Protein 1KP6 (pdb70)

Sequence (79 aa):
NNAFCAGFGLSCKWECWCTAHGTGNELRYATAAGCGDHLSKSYYDARAGHCLFSDDLRNQFYSHCSSLNNNMSCRSLSK

Secondary structure (DSSP, 8-state):
-HHHHHHHS-S-SEEEEEE-TTT--B-HHHHHTTSGGGSTTEEEETTTTEEEESS--HHHHHHHHHHTT-EEEEEE---

B-factor: mean 20.23, std 11.71, range [7.08, 66.94]

Foldseek 3Di:
DLVCCLPPVPPFFKKKFWAAPPPRHTDLVLQVCCANVNDPSWHQDPVVSIITHRPPCVVVSQVSSVVVVTGMDMDGPDD

Organism: Ustilago maydis P6 virus (NCBI:txid11010)

Nearest PDB structures (foldseek):
  4gvb-assembly1_A  TM=1.005E+00  e=5.640E-16  Ustilago maydis virus P6
  2gjf-assembly1_B  TM=5.649E-01  e=1.106E+00  unclassified
  4a48-assembly1_A  TM=5.462E-01  e=1.991E+00  Synechocystis sp. PCC 6803
  2k1r-assembly1_B  TM=5.258E-01  e=1.533E+00  unclassified

CATH classification: 3.30.70.440

Radius of gyration: 11.4 Å; Cα contacts (8 Å, |Δi|>4): 168; chains: 1; bounding box: 24×28×34 Å

Structure (mmCIF, N/CA/C/O backbone):
data_1KP6
#
_entry.id   1KP6
#
_cell.length_a   48.300
_cell.length_b   48.300
_cell.length_c   124.220
_cell.angle_alpha   90.00
_cell.angle_beta   90.00
_cell.angle_gamma   120.00
#
_symmetry.space_group_name_H-M   'P 63 2 2'
#
loop_
_entity.id
_entit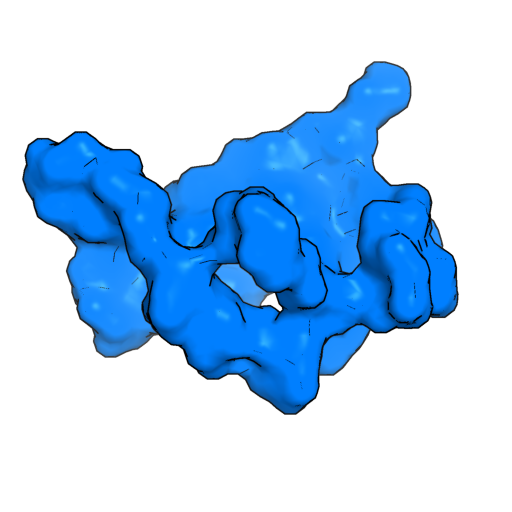y.type
_entity.pdbx_description
1 polymer 'PROTEIN (TOXIN)'
2 non-polymer 'SULFATE ION'
3 water water
#
loop_
_atom_site.group_PDB
_atom_site.id
_atom_site.type_symbol
_atom_site.label_atom_id
_atom_site.label_alt_id
_atom_site.label_comp_id
_atom_site.label_asym_id
_atom_site.label_entity_id
_atom_site.label_seq_id
_atom_site.pdbx_PDB_ins_code
_atom_site.Cartn_x
_atom_site.Cartn_y
_atom_site.Cartn_z
_atom_site.occupancy
_atom_site.B_iso_or_equiv
_atom_site.auth_seq_id
_atom_site.auth_comp_id
_atom_site.auth_asym_id
_atom_site.auth_atom_id
_atom_site.pdbx_PDB_model_num
ATOM 1 N N . ASN A 1 1 ? 10.603 7.962 24.937 1.00 20.61 1 ASN A N 1
ATOM 2 C CA . ASN A 1 1 ? 11.495 7.642 26.092 1.00 21.39 1 ASN A CA 1
ATOM 3 C C . ASN A 1 1 ? 11.766 6.155 26.066 1.00 21.07 1 ASN A C 1
ATOM 4 O O . ASN A 1 1 ? 11.017 5.407 25.431 1.00 18.73 1 ASN A O 1
ATOM 14 N N . ASN A 1 2 ? 12.817 5.729 26.767 1.00 20.59 2 ASN A N 1
ATOM 15 C CA . ASN A 1 2 ? 13.193 4.319 26.789 1.00 21.22 2 ASN A CA 1
ATOM 16 C C . ASN A 1 2 ? 12.217 3.384 27.480 1.00 20.61 2 ASN A C 1
ATOM 17 O O . ASN A 1 2 ? 11.968 2.290 26.981 1.00 18.81 2 ASN A O 1
ATOM 25 N N . ALA A 1 3 ? 11.638 3.825 28.598 1.00 18.10 3 ALA A N 1
ATOM 26 C CA . ALA A 1 3 ? 10.702 3.007 29.367 1.00 16.12 3 ALA A CA 1
ATOM 27 C C . ALA A 1 3 ? 9.476 2.594 28.557 1.00 13.22 3 ALA A C 1
ATOM 28 O O . ALA A 1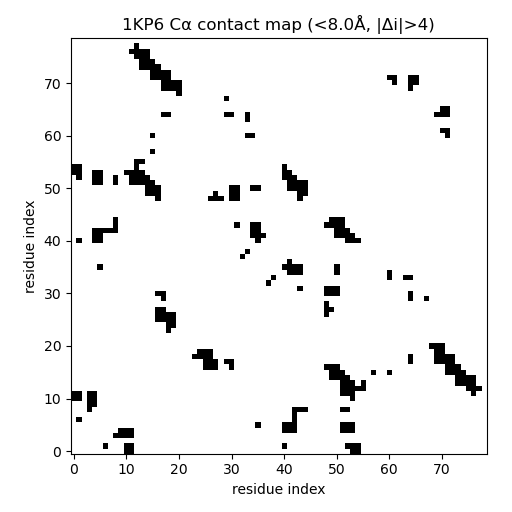 3 ? 9.144 1.424 28.465 1.00 15.56 3 ALA A O 1
ATOM 31 N N . PHE A 1 4 ? 8.801 3.558 27.964 1.00 13.81 4 PHE A N 1
ATOM 32 C CA . PHE A 1 4 ? 7.623 3.260 27.175 1.00 16.15 4 PHE A CA 1
ATOM 33 C C . PHE A 1 4 ? 7.917 2.652 25.797 1.00 14.71 4 PHE A C 1
ATOM 34 O O . PHE A 1 4 ? 7.117 1.875 25.261 1.00 12.98 4 PHE A O 1
ATOM 43 N N . CYS A 1 5 ? 9.057 3.006 25.223 1.00 14.15 5 CYS A N 1
ATOM 44 C CA . CYS A 1 5 ? 9.411 2.478 23.916 1.00 15.30 5 CYS A CA 1
ATOM 45 C C . CYS A 1 5 ? 9.788 1.003 23.996 1.00 14.74 5 CYS A C 1
ATOM 46 O O . CYS A 1 5 ? 9.169 0.165 23.350 1.00 14.66 5 CYS A O 1
ATOM 50 N N . ALA A 1 6 ? 10.768 0.678 24.829 1.00 16.68 6 ALA A N 1
ATOM 51 C CA . ALA A 1 6 ? 11.197 -0.708 24.974 1.00 18.05 6 ALA A CA 1
ATOM 52 C C . ALA A 1 6 ? 10.092 -1.539 25.612 1.00 18.79 6 ALA A C 1
ATOM 53 O O . ALA A 1 6 ? 9.995 -2.741 25.365 1.00 19.08 6 ALA A O 1
ATOM 56 N N . GLY A 1 7 ? 9.249 -0.892 26.417 1.00 18.11 7 GLY A N 1
ATOM 57 C CA . GLY A 1 7 ? 8.164 -1.603 27.064 1.00 17.44 7 GLY A CA 1
ATOM 58 C C . GLY A 1 7 ? 6.913 -1.819 26.217 1.00 19.60 7 GLY A C 1
ATOM 59 O O . GLY A 1 7 ? 6.415 -2.938 26.111 1.00 22.91 7 GLY A O 1
ATOM 61 N N . PHE A 1 8 ? 6.428 -0.772 25.560 1.00 18.57 8 PHE A N 1
ATOM 62 C CA . PHE A 1 8 ? 5.195 -0.878 24.788 1.00 17.27 8 PHE A CA 1
ATOM 63 C C . PHE A 1 8 ? 5.289 -0.502 23.314 1.00 15.65 8 PHE A C 1
ATOM 64 O O . PHE A 1 8 ? 4.294 -0.617 22.597 1.00 15.56 8 PHE A O 1
ATOM 73 N N . GLY A 1 9 ? 6.445 -0.016 22.876 1.00 14.14 9 GLY A N 1
ATOM 74 C CA . GLY A 1 9 ? 6.581 0.429 21.498 1.00 15.37 9 GLY A CA 1
ATOM 75 C C . GLY A 1 9 ? 5.966 1.821 21.347 1.00 14.72 9 GLY A C 1
ATOM 76 O O . GLY A 1 9 ? 5.609 2.253 20.241 1.00 13.08 9 GLY A O 1
ATOM 78 N N . LEU A 1 10 ? 5.873 2.534 22.467 1.00 13.80 10 LEU A N 1
ATOM 79 C CA . LEU A 1 10 ? 5.301 3.875 22.506 1.00 14.58 10 LEU A CA 1
ATOM 80 C C . LEU A 1 10 ? 6.359 4.912 22.837 1.00 12.49 10 LEU A C 1
ATOM 81 O O . LEU A 1 10 ? 7.248 4.651 23.630 1.00 13.46 10 LEU A O 1
ATOM 87 N N . SER A 1 11 ? 6.233 6.093 22.239 1.00 14.05 11 SER A N 1
ATOM 88 C CA . SER A 1 11 ? 7.164 7.211 22.427 1.00 15.12 11 SER A CA 1
ATOM 89 C C . SER A 1 11 ? 8.575 6.923 21.862 1.00 14.30 11 SER A C 1
ATOM 90 O O . SER A 1 11 ? 9.582 7.438 22.356 1.00 14.93 11 SER A O 1
ATOM 95 N N . CYS A 1 12 ? 8.633 6.055 20.853 1.00 14.65 12 CYS A N 1
ATOM 96 C CA . CYS A 1 12 ? 9.891 5.709 20.203 1.00 12.63 12 CYS A CA 1
ATOM 97 C C . CYS A 1 12 ? 10.218 6.825 19.216 1.00 13.97 12 CYS A C 1
ATOM 98 O O . CYS A 1 12 ? 9.323 7.528 18.751 1.00 14.65 12 CYS A O 1
ATOM 102 N N . LYS A 1 13 ? 11.495 6.979 18.884 1.00 14.22 13 LYS A N 1
ATOM 103 C CA . LY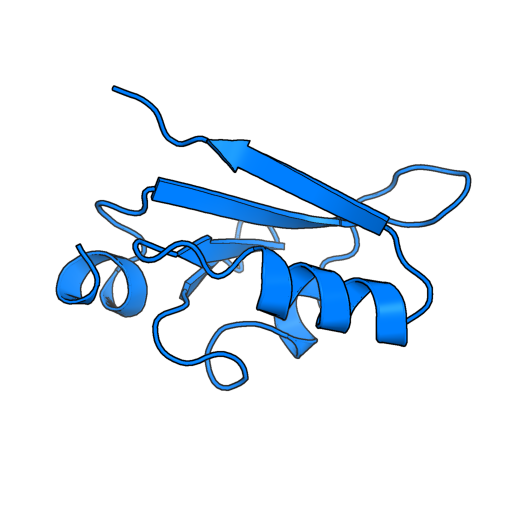S A 1 13 ? 11.927 8.027 17.964 1.00 14.39 13 LYS A CA 1
ATOM 104 C C . LYS A 1 13 ? 12.433 7.505 16.620 1.00 13.94 13 LYS A C 1
ATOM 105 O O . LYS A 1 13 ? 12.572 8.268 15.673 1.00 14.90 13 LYS A O 1
ATOM 115 N N . TRP A 1 14 ? 12.700 6.206 16.539 1.00 13.07 14 TRP A N 1
ATOM 116 C CA . TRP A 1 14 ? 13.198 5.594 15.315 1.00 13.10 14 TRP A CA 1
ATOM 117 C C . TRP A 1 14 ? 12.529 4.256 15.064 1.00 12.34 14 TRP A C 1
ATOM 118 O O . TRP A 1 14 ? 12.250 3.522 16.004 1.00 12.17 14 TRP A O 1
ATOM 131 N N . GLU A 1 15 ? 12.261 3.959 13.799 1.00 10.60 15 GLU A N 1
ATOM 132 C CA . GLU A 1 15 ? 11.681 2.684 13.399 1.00 11.45 15 GLU A CA 1
ATOM 133 C C . GLU A 1 15 ? 12.583 2.217 12.264 1.00 11.25 15 GLU A C 1
ATOM 134 O O . GLU A 1 15 ? 12.642 2.865 11.212 1.00 11.63 15 GLU A O 1
ATOM 141 N N . CYS A 1 16 ? 13.305 1.123 12.482 1.00 10.59 16 CYS A N 1
ATOM 142 C CA . CYS A 1 16 ? 14.234 0.608 11.479 1.00 10.65 16 CYS A CA 1
ATOM 143 C C . CYS A 1 16 ? 14.037 -0.866 11.125 1.00 11.22 16 CYS A C 1
ATOM 144 O O . CYS A 1 16 ? 13.432 -1.622 11.894 1.00 11.33 16 CYS A O 1
ATOM 148 N N . TRP A 1 17 ? 14.606 -1.285 9.990 1.00 8.71 17 TRP A N 1
ATOM 149 C CA . TRP A 1 17 ? 14.526 -2.674 9.549 1.00 8.96 17 TRP A CA 1
ATOM 150 C C . TRP A 1 17 ? 15.601 -2.961 8.515 1.00 9.83 17 TRP A C 1
ATOM 151 O O . TRP A 1 17 ? 16.096 -2.039 7.846 1.00 8.75 17 TRP A O 1
ATOM 164 N N . CYS A 1 18 ? 16.010 -4.223 8.434 1.00 9.80 18 CYS A N 1
ATOM 165 C CA . CYS A 1 18 ? 17.009 -4.637 7.448 1.00 8.99 18 CYS A CA 1
ATOM 166 C C . CYS A 1 18 ? 16.283 -4.870 6.132 1.00 10.52 18 CYS A C 1
ATOM 167 O O . CYS A 1 18 ? 15.133 -5.328 6.129 1.00 9.30 18 CYS A O 1
ATOM 171 N N . THR A 1 19 ? 16.965 -4.574 5.024 1.00 10.63 19 THR A N 1
ATOM 172 C CA . THR A 1 19 ? 16.411 -4.747 3.680 1.00 11.01 19 THR A CA 1
ATOM 173 C C . THR A 1 19 ? 17.384 -5.534 2.821 1.00 10.59 19 THR A C 1
ATOM 174 O O . THR A 1 19 ? 18.601 -5.486 3.025 1.00 9.89 19 THR A O 1
ATOM 180 N N . ALA A 1 20 ? 16.836 -6.270 1.869 1.00 11.14 20 ALA 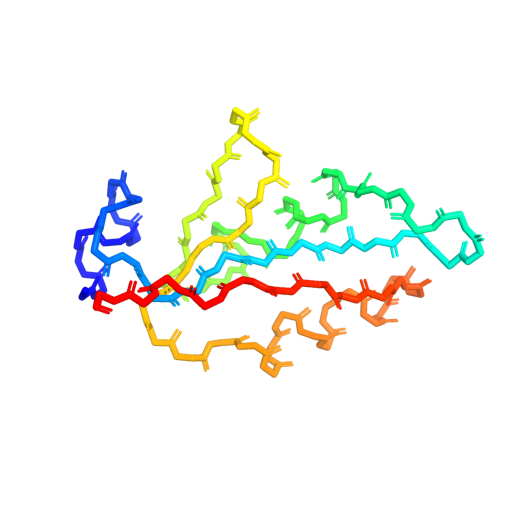A N 1
ATOM 181 C CA . ALA A 1 20 ? 17.631 -7.077 0.957 1.00 12.53 20 ALA A CA 1
ATOM 182 C C . ALA A 1 20 ? 18.337 -6.234 -0.101 1.00 14.64 20 ALA A C 1
ATOM 183 O O . ALA A 1 20 ? 17.775 -5.258 -0.613 1.00 15.10 20 ALA A O 1
ATOM 186 N N . HIS A 1 21 ? 19.582 -6.579 -0.408 1.00 15.03 21 HIS A N 1
ATOM 187 C CA . HIS A 1 21 ? 20.313 -5.872 -1.458 1.00 18.02 21 HIS A CA 1
ATOM 188 C C . HIS A 1 21 ? 19.590 -6.183 -2.763 1.00 16.34 21 HIS A C 1
ATOM 189 O O . HIS A 1 21 ? 18.988 -7.246 -2.897 1.00 16.67 21 HIS A O 1
ATOM 199 N N . GLY A 1 22 ? 19.611 -5.253 -3.705 1.00 16.91 22 GLY A N 1
ATOM 200 C CA . GLY A 1 22 ? 18.997 -5.517 -4.995 1.00 14.76 22 GLY A CA 1
ATOM 201 C C . GLY A 1 22 ? 17.503 -5.367 -5.121 1.00 14.87 22 GLY A C 1
ATOM 202 O O . GLY A 1 22 ? 17.033 -4.758 -6.079 1.00 15.47 22 GLY A O 1
ATOM 204 N N . THR A 1 23 ? 16.743 -5.975 -4.222 1.00 13.73 23 THR A N 1
ATOM 205 C CA . THR A 1 23 ? 15.296 -5.852 -4.292 1.00 14.09 23 THR A CA 1
ATOM 206 C C . THR A 1 23 ? 14.751 -4.783 -3.354 1.00 15.61 23 THR A C 1
ATOM 207 O O . THR A 1 23 ? 13.671 -4.232 -3.590 1.00 14.69 23 THR A O 1
ATOM 213 N N . GLY A 1 24 ? 15.479 -4.527 -2.270 1.00 14.91 24 GLY A N 1
ATOM 214 C CA . GLY A 1 24 ? 15.027 -3.563 -1.287 1.00 14.99 24 GLY A CA 1
ATOM 215 C C . GLY A 1 24 ? 13.889 -4.108 -0.425 1.00 15.80 24 GLY A C 1
ATOM 216 O O . GLY A 1 24 ? 13.240 -3.354 0.287 1.00 17.15 24 GLY A O 1
ATOM 218 N N . ASN A 1 25 ? 13.630 -5.411 -0.500 1.00 14.35 25 ASN A N 1
ATOM 219 C CA . ASN A 1 25 ? 12.576 -6.029 0.284 1.00 14.12 25 ASN A CA 1
ATOM 220 C C . ASN A 1 25 ? 12.911 -6.009 1.775 1.00 14.14 25 ASN A C 1
ATOM 221 O O . ASN A 1 25 ? 14.066 -6.179 2.166 1.00 13.05 25 ASN A O 1
ATOM 229 N N . GLU A 1 26 ? 11.886 -5.822 2.599 1.00 14.58 26 GLU A N 1
ATOM 230 C CA . GLU A 1 26 ? 12.044 -5.81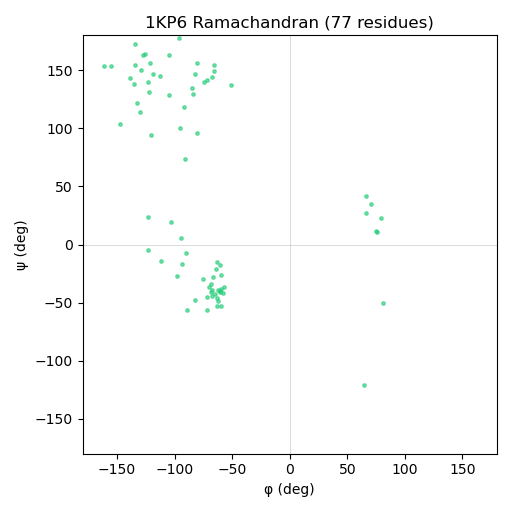4 4.042 1.00 14.90 26 GLU A CA 1
ATOM 231 C C . GLU A 1 26 ? 12.322 -7.246 4.484 1.00 14.33 26 GLU A C 1
ATOM 232 O O . GLU A 1 26 ? 11.748 -8.195 3.943 1.00 14.68 26 GLU A O 1
ATOM 239 N N . LEU A 1 27 ? 13.209 -7.406 5.459 1.00 13.48 27 LEU A N 1
ATOM 240 C CA . LEU A 1 27 ? 13.566 -8.736 5.940 1.00 12.49 27 LEU A CA 1
ATOM 241 C C . LEU A 1 27 ? 13.246 -8.853 7.421 1.00 11.80 27 LEU A C 1
ATOM 242 O O . LEU A 1 27 ? 14.070 -8.499 8.261 1.00 11.76 27 LEU A O 1
ATOM 248 N N . ARG A 1 28 ? 12.060 -9.364 7.739 1.00 10.10 28 ARG A N 1
ATOM 249 C CA . ARG A 1 28 ? 11.656 -9.477 9.131 1.00 13.05 28 ARG A CA 1
ATOM 250 C C . ARG A 1 28 ? 12.518 -10.349 10.024 1.00 12.49 28 ARG A C 1
ATOM 251 O O . ARG A 1 28 ? 12.791 -9.969 11.155 1.00 10.72 28 ARG A O 1
ATOM 265 N N . TYR A 1 29 ? 12.985 -11.486 9.522 1.00 11.28 29 TYR A N 1
ATOM 266 C CA . TYR A 1 29 ? 13.798 -12.366 10.355 1.00 11.88 29 TYR A CA 1
ATOM 267 C C . TYR A 1 29 ? 15.169 -11.797 10.664 1.00 10.55 29 TYR A C 1
ATOM 268 O O . TYR A 1 29 ? 15.676 -11.963 11.775 1.00 11.23 29 TYR A O 1
ATOM 279 N N . ALA A 1 30 ? 15.758 -11.097 9.702 1.00 10.22 30 ALA A N 1
ATOM 280 C CA . ALA A 1 30 ? 17.053 -10.449 9.912 1.00 8.67 30 ALA A CA 1
ATOM 281 C C . ALA A 1 30 ? 16.826 -9.306 10.912 1.00 9.82 30 ALA A C 1
ATOM 282 O O . ALA A 1 30 ? 17.624 -9.099 11.820 1.00 10.83 30 ALA A O 1
ATOM 285 N N . THR A 1 31 ? 15.719 -8.584 10.756 1.00 10.33 31 THR A N 1
ATOM 286 C CA . THR A 1 31 ? 15.384 -7.491 11.661 1.00 9.49 31 THR A CA 1
ATOM 287 C C . THR A 1 31 ? 15.173 -8.003 13.104 1.00 10.32 31 THR A C 1
ATOM 288 O O . THR A 1 31 ? 15.740 -7.448 14.050 1.00 9.06 31 THR A O 1
ATOM 294 N N . ALA A 1 32 ? 14.384 -9.067 13.269 1.00 10.28 32 ALA A N 1
ATOM 295 C CA . ALA A 1 32 ? 14.113 -9.643 14.595 1.00 9.92 32 ALA A CA 1
ATOM 296 C C . ALA A 1 32 ? 15.401 -10.110 15.289 1.00 11.98 32 ALA A C 1
ATOM 297 O O . ALA A 1 32 ? 15.560 -9.927 16.504 1.00 11.99 32 ALA A O 1
ATOM 300 N N . ALA A 1 33 ? 16.326 -10.675 14.506 1.00 10.43 33 ALA A N 1
ATOM 301 C CA . ALA A 1 33 ? 17.595 -11.178 15.024 1.00 11.49 33 ALA A CA 1
ATOM 302 C C . ALA A 1 33 ? 18.500 -10.105 15.633 1.00 11.89 33 ALA A C 1
ATOM 303 O O . ALA A 1 33 ? 19.452 -10.428 16.339 1.00 14.76 33 ALA A O 1
ATOM 306 N N . GLY A 1 34 ? 18.220 -8.834 15.366 1.00 10.50 34 GLY A N 1
ATOM 307 C CA . GLY A 1 34 ? 19.041 -7.782 15.938 1.00 10.24 34 GLY A CA 1
ATOM 308 C C . GLY A 1 34 ? 18.217 -6.802 16.753 1.00 12.26 34 GLY A C 1
ATOM 309 O O . GLY A 1 34 ? 18.633 -5.662 16.979 1.00 14.15 34 GLY A O 1
ATOM 311 N N . CYS A 1 35 ? 17.065 -7.258 17.231 1.00 12.14 35 CYS A N 1
ATOM 312 C CA . CYS A 1 35 ? 16.151 -6.410 17.988 1.00 13.07 35 CYS A CA 1
ATOM 313 C C . CYS A 1 35 ? 15.624 -7.108 19.245 1.00 14.93 35 CYS A C 1
ATOM 314 O O . CYS A 1 35 ? 15.852 -8.302 19.447 1.00 16.02 35 CYS A O 1
ATOM 318 N N . GLY A 1 36 ? 14.911 -6.356 20.076 1.00 16.70 36 GLY A N 1
ATOM 319 C CA . GLY A 1 36 ? 14.353 -6.911 21.295 1.00 20.70 36 GLY A CA 1
ATOM 320 C C . GLY A 1 36 ? 15.460 -7.340 22.233 1.00 24.18 36 GLY A C 1
ATOM 321 O O . GLY A 1 36 ? 16.339 -6.542 22.573 1.00 24.31 36 GLY A O 1
ATOM 323 N N . ASP A 1 37 ? 15.476 -8.624 22.579 1.00 27.61 37 ASP A N 1
ATOM 324 C CA . ASP A 1 37 ? 16.494 -9.169 23.480 1.00 30.79 37 ASP A CA 1
ATOM 325 C C . ASP A 1 37 ? 17.913 -9.016 22.946 1.00 30.05 37 ASP A C 1
ATOM 326 O O . ASP A 1 37 ? 18.886 -9.116 23.694 1.00 31.07 37 ASP A O 1
ATOM 332 N N . HIS A 1 38 ? 18.037 -8.772 21.650 1.00 27.26 38 HIS A N 1
ATOM 333 C CA . HIS A 1 38 ? 19.350 -8.645 21.049 1.00 26.19 38 HIS A CA 1
ATOM 334 C C . HIS A 1 38 ? 19.884 -7.233 21.039 1.00 23.79 38 HIS A C 1
ATOM 335 O O . HIS A 1 38 ? 21.039 -7.011 20.677 1.00 23.67 38 HIS A O 1
ATOM 345 N N . LEU A 1 39 ? 19.057 -6.273 21.420 1.00 19.88 39 LEU A N 1
ATOM 346 C CA . LEU A 1 39 ? 19.501 -4.889 21.420 1.00 20.85 39 LEU A CA 1
ATOM 347 C C . LEU A 1 39 ? 18.806 -4.164 22.562 1.00 21.39 39 LEU A C 1
ATOM 348 O O . LEU A 1 39 ? 17.612 -3.852 22.478 1.00 21.34 39 LEU A O 1
ATOM 354 N N . SER A 1 40 ? 19.548 -3.935 23.642 1.00 22.23 40 SER A N 1
ATOM 355 C CA . SER A 1 40 ? 19.002 -3.279 24.819 1.00 23.26 40 SER A CA 1
ATOM 356 C C . SER A 1 40 ? 18.296 -1.988 24.441 1.00 21.90 40 SER A C 1
ATOM 357 O O . SER A 1 40 ? 18.763 -1.250 23.567 1.00 23.44 40 SER A O 1
ATOM 362 N N . LYS A 1 41 ? 17.139 -1.770 25.054 1.00 18.46 41 LYS A N 1
ATOM 363 C CA . LYS A 1 41 ? 16.320 -0.584 24.836 1.00 20.19 41 LYS A CA 1
ATOM 364 C C . LYS A 1 41 ? 15.554 -0.572 23.520 1.00 17.41 41 LYS A C 1
ATOM 365 O O . LYS A 1 41 ? 14.980 0.444 23.159 1.00 20.53 41 LYS A O 1
ATOM 375 N N . SER A 1 42 ? 15.513 -1.690 22.815 1.00 15.45 42 SER A N 1
ATOM 376 C CA . SER A 1 42 ? 14.782 -1.725 21.557 1.00 14.16 42 SER A CA 1
ATOM 377 C C . SER A 1 42 ? 13.472 -2.469 21.761 1.00 13.38 42 SER A C 1
ATOM 378 O O . SER A 1 42 ? 13.292 -3.163 22.768 1.00 14.34 42 SER A O 1
ATOM 383 N N . TYR A 1 43 ? 12.552 -2.294 20.822 1.00 10.97 43 TYR A N 1
ATOM 384 C CA . TYR A 1 43 ? 11.267 -2.954 20.865 1.00 9.47 43 TYR A CA 1
ATOM 385 C C . TYR A 1 43 ? 11.034 -3.540 19.482 1.00 9.27 43 TYR A C 1
ATOM 386 O O . TYR A 1 43 ? 11.112 -2.820 18.495 1.00 9.22 43 TYR A O 1
ATOM 397 N N . TYR A 1 44 ? 10.836 -4.852 19.410 1.00 7.17 44 TYR A N 1
ATOM 398 C CA . TYR A 1 44 ? 10.562 -5.499 18.136 1.00 9.19 44 TYR A CA 1
ATOM 399 C C . TYR A 1 44 ? 9.060 -5.560 17.929 1.00 9.09 44 TYR A C 1
ATOM 400 O O . TYR A 1 44 ? 8.331 -6.166 18.723 1.00 10.34 44 TYR A O 1
ATOM 411 N N . ASP A 1 45 ? 8.593 -4.916 16.874 1.00 8.37 45 ASP A N 1
ATOM 412 C CA . ASP A 1 45 ? 7.176 -4.929 16.564 1.00 10.35 45 ASP A CA 1
ATOM 413 C C . ASP A 1 45 ? 6.916 -6.039 15.546 1.00 11.30 45 ASP A C 1
ATOM 414 O O . ASP A 1 45 ? 7.136 -5.851 14.346 1.00 11.79 45 ASP A O 1
ATOM 420 N N . ALA A 1 46 ? 6.425 -7.180 16.028 1.00 11.19 46 ALA A N 1
ATOM 421 C CA . ALA A 1 46 ? 6.141 -8.328 15.170 1.00 11.97 46 ALA A CA 1
ATOM 422 C C . ALA A 1 46 ? 5.047 -8.109 14.115 1.00 13.46 46 ALA A C 1
ATOM 423 O O . ALA A 1 46 ? 4.982 -8.847 13.135 1.00 14.42 46 ALA A O 1
ATOM 426 N N . ARG A 1 47 ? 4.175 -7.117 14.313 1.00 11.68 47 ARG A N 1
ATOM 427 C CA . ARG A 1 47 ? 3.119 -6.850 13.339 1.00 10.87 47 ARG A CA 1
ATOM 428 C C . ARG A 1 47 ? 3.715 -6.242 12.082 1.00 12.30 47 ARG A C 1
ATOM 429 O O . ARG A 1 47 ? 3.408 -6.677 10.981 1.00 14.46 47 ARG A O 1
ATOM 443 N N . ALA A 1 48 ? 4.612 -5.275 12.248 1.00 12.25 48 ALA A N 1
ATOM 444 C CA . ALA A 1 48 ? 5.255 -4.626 11.105 1.00 12.73 48 ALA A CA 1
ATOM 445 C C . ALA A 1 48 ? 6.575 -5.281 10.742 1.00 12.96 48 ALA A C 1
ATOM 446 O O . ALA A 1 48 ? 7.072 -5.081 9.641 1.00 13.74 48 ALA A O 1
ATOM 449 N N . GLY A 1 49 ? 7.126 -6.075 11.660 1.00 13.02 49 GLY A N 1
ATOM 450 C CA . GLY A 1 49 ? 8.409 -6.718 11.433 1.00 12.17 49 GLY A CA 1
ATOM 451 C C . GLY A 1 49 ? 9.498 -5.661 11.479 1.00 12.35 49 GLY A C 1
ATOM 452 O O . GLY A 1 49 ? 10.491 -5.762 10.755 1.00 12.54 49 GLY A O 1
ATOM 454 N N . HIS A 1 50 ? 9.323 -4.653 12.341 1.00 10.66 50 HIS A N 1
ATOM 455 C CA . HIS A 1 50 ? 10.279 -3.540 12.464 1.00 10.65 50 HIS A CA 1
ATOM 456 C C . HIS A 1 50 ? 10.857 -3.397 13.872 1.00 11.46 50 HIS A C 1
ATOM 457 O O . HIS A 1 50 ? 10.240 -3.850 14.847 1.00 12.12 50 HIS A O 1
ATOM 467 N N . CYS A 1 51 ? 12.037 -2.781 13.963 1.00 9.71 51 CYS A N 1
ATOM 468 C CA . CYS A 1 51 ? 12.716 -2.541 15.244 1.00 10.88 51 CYS A CA 1
ATOM 469 C C . CYS A 1 51 ? 12.568 -1.063 15.620 1.00 11.35 51 CYS A C 1
ATOM 470 O O . CYS A 1 51 ? 12.862 -0.176 14.819 1.00 13.65 51 CYS A O 1
ATOM 474 N N . LEU A 1 52 ? 12.115 -0.801 16.837 1.00 11.72 52 LEU A N 1
ATOM 475 C CA . LEU A 1 52 ? 11.926 0.567 17.302 1.00 11.85 52 LEU A CA 1
ATOM 476 C C . LEU A 1 52 ? 12.779 0.906 18.518 1.00 10.17 52 LEU A C 1
ATOM 477 O O . LEU A 1 52 ? 13.088 0.031 19.331 1.00 10.23 52 LEU A O 1
ATOM 483 N N . PHE A 1 53 ? 13.210 2.162 18.606 1.00 10.28 53 PHE A N 1
ATOM 484 C CA . PHE A 1 53 ? 13.979 2.636 19.761 1.00 11.92 53 PHE A CA 1
ATOM 485 C C . PHE A 1 53 ? 13.866 4.139 19.986 1.00 13.04 53 PHE A C 1
ATOM 486 O O . PHE A 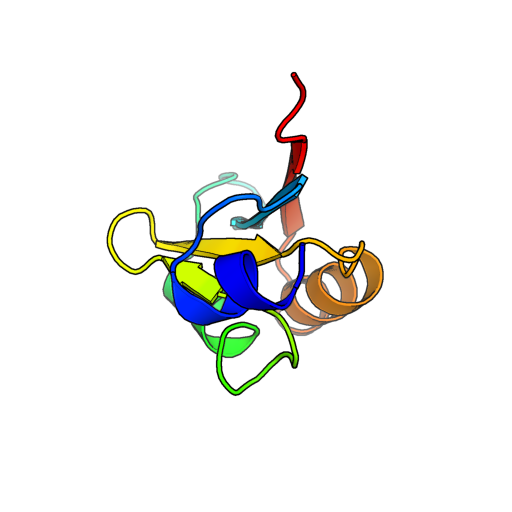1 53 ? 13.505 4.880 19.065 1.00 12.26 53 PHE A O 1
ATOM 495 N N . SER A 1 54 ? 14.050 4.552 21.245 1.00 15.31 54 SER A N 1
ATOM 496 C CA . SER A 1 54 ? 13.987 5.960 21.659 1.00 15.29 54 SER A CA 1
ATOM 497 C C . SER A 1 54 ? 15.390 6.548 21.525 1.00 16.44 54 SER A C 1
ATOM 498 O O . SER A 1 54 ? 15.578 7.548 20.836 1.00 17.26 54 SER A O 1
ATOM 503 N N . ASP A 1 55 ? 16.368 5.934 22.184 1.00 16.90 55 ASP A N 1
ATOM 504 C CA . ASP A 1 55 ? 17.769 6.357 22.049 1.00 18.93 55 ASP A CA 1
ATOM 505 C C . ASP A 1 55 ? 18.140 6.049 20.586 1.00 18.03 55 ASP A C 1
ATOM 506 O O . ASP A 1 55 ? 17.561 5.144 19.972 1.00 17.23 55 ASP A O 1
ATOM 512 N N . ASP A 1 56 ? 19.113 6.764 20.037 1.00 16.54 56 ASP A N 1
ATOM 513 C CA . ASP A 1 56 ? 19.522 6.533 18.649 1.00 17.09 56 ASP A CA 1
ATOM 514 C C . ASP A 1 56 ? 20.457 5.340 18.574 1.00 15.11 56 ASP A C 1
ATOM 515 O O . ASP A 1 56 ? 21.665 5.476 18.769 1.00 16.19 56 ASP A O 1
ATOM 521 N N . LEU A 1 57 ? 19.898 4.176 18.272 1.00 14.30 57 LEU A N 1
ATOM 522 C CA . LEU A 1 57 ? 20.684 2.952 18.170 1.00 13.72 57 LEU A CA 1
ATOM 523 C C . LEU A 1 57 ? 20.922 2.564 16.709 1.00 15.38 57 LEU A C 1
ATOM 524 O O . LEU A 1 57 ? 21.284 1.421 16.409 1.00 15.42 57 LEU A O 1
ATOM 530 N N . ARG A 1 58 ? 20.770 3.526 15.806 1.00 15.04 58 ARG A N 1
ATOM 531 C CA . ARG A 1 58 ? 20.950 3.259 14.383 1.00 13.61 58 ARG A CA 1
ATOM 532 C C . ARG A 1 58 ? 22.326 2.689 14.039 1.00 15.16 58 ARG A C 1
ATOM 533 O O . ARG A 1 58 ? 22.423 1.819 13.183 1.00 14.20 58 ARG A O 1
ATOM 547 N N . ASN A 1 59 ? 23.380 3.132 14.723 1.00 15.06 59 ASN A N 1
ATOM 548 C CA . ASN A 1 59 ? 24.717 2.624 14.427 1.00 17.13 59 ASN A CA 1
ATOM 549 C C . ASN A 1 59 ? 24.798 1.161 14.746 1.00 15.45 59 ASN A C 1
ATOM 550 O O . ASN A 1 59 ? 25.345 0.371 13.981 1.00 14.60 59 ASN A O 1
ATOM 558 N N . GLN A 1 60 ? 24.228 0.800 15.882 1.00 13.57 60 GLN A N 1
ATOM 559 C CA . GLN A 1 60 ? 24.240 -0.572 16.323 1.00 14.49 60 GLN A CA 1
ATOM 560 C C . GLN A 1 60 ? 23.402 -1.441 15.413 1.00 13.58 60 GLN A C 1
ATOM 561 O O . GLN A 1 60 ? 23.827 -2.531 15.022 1.00 12.42 60 GLN A O 1
ATOM 570 N N . PHE A 1 61 ? 22.221 -0.948 15.053 1.00 12.42 61 PHE A N 1
ATOM 571 C CA . PHE A 1 61 ? 21.334 -1.707 14.179 1.00 11.37 61 PHE A CA 1
ATOM 572 C C . PHE A 1 61 ? 21.924 -1.798 12.776 1.00 11.09 61 PHE A C 1
ATOM 573 O O . PHE A 1 61 ? 21.792 -2.826 12.113 1.00 12.76 61 PHE A O 1
ATOM 582 N N . TYR A 1 62 ? 22.621 -0.746 12.352 1.00 10.87 62 TYR A N 1
ATOM 583 C CA . TYR A 1 62 ? 23.255 -0.714 11.032 1.00 11.24 62 TYR A CA 1
ATOM 584 C C . TYR A 1 62 ? 24.313 -1.813 10.951 1.00 11.00 62 TYR A C 1
ATOM 585 O O . TYR A 1 62 ? 24.366 -2.579 9.990 1.00 11.44 62 TYR A O 1
ATOM 596 N N . SER A 1 63 ? 25.125 -1.906 11.998 1.00 12.10 63 SER A N 1
ATOM 597 C CA . SER A 1 63 ? 26.181 -2.905 12.082 1.00 12.27 63 SER A CA 1
ATOM 598 C C . SER A 1 63 ? 25.573 -4.310 1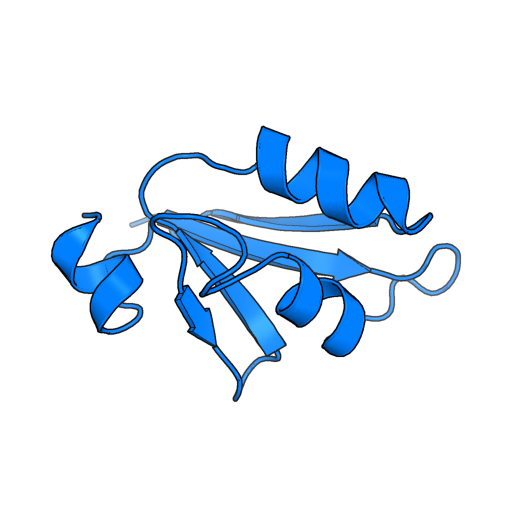1.963 1.00 12.05 63 SER A C 1
ATOM 599 O O . SER A 1 63 ? 26.092 -5.174 11.236 1.00 9.75 63 SER A O 1
ATOM 604 N N . HIS A 1 64 ? 24.439 -4.513 12.637 1.00 10.34 64 HIS A N 1
ATOM 605 C CA . HIS A 1 64 ? 23.736 -5.788 12.598 1.00 9.78 64 HIS A CA 1
ATOM 606 C C . HIS A 1 64 ? 23.240 -6.148 11.191 1.00 9.29 64 HIS A C 1
ATOM 607 O O . HIS A 1 64 ? 23.453 -7.268 10.734 1.00 8.13 64 HIS A O 1
ATOM 617 N N . CYS A 1 65 ? 22.501 -5.249 10.541 1.00 9.54 65 CYS A N 1
ATOM 618 C CA . CYS A 1 65 ? 22.016 -5.567 9.202 1.00 10.57 65 CYS A CA 1
ATOM 619 C C . CYS A 1 65 ? 23.208 -5.808 8.260 1.00 11.13 65 CYS A C 1
ATOM 620 O O . CYS A 1 65 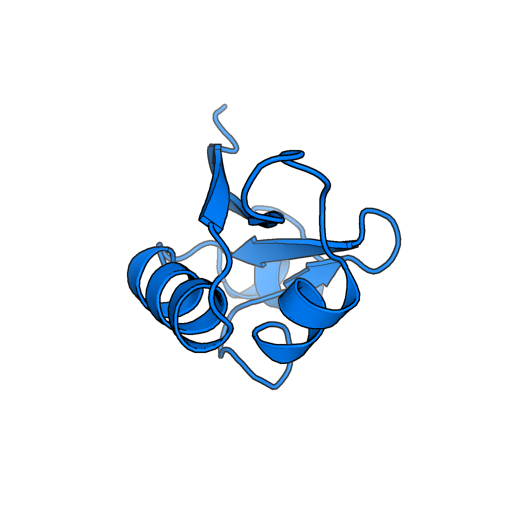? 23.187 -6.745 7.462 1.00 11.92 65 CYS A O 1
ATOM 624 N N . SER A 1 66 ? 24.252 -4.990 8.379 1.00 10.59 66 SER A N 1
ATOM 625 C CA . SER A 1 66 ? 25.441 -5.135 7.547 1.00 12.78 66 SER A CA 1
ATOM 626 C C . SER A 1 66 ? 26.155 -6.467 7.763 1.00 13.14 66 SER A C 1
ATOM 627 O O . SER A 1 66 ? 26.637 -7.075 6.802 1.00 14.88 66 SER A O 1
ATOM 632 N N . SER A 1 67 ? 26.225 -6.937 9.007 1.00 14.04 67 SER A N 1
ATOM 633 C CA . SER A 1 67 ? 26.890 -8.207 9.277 1.00 13.15 67 SER A CA 1
ATOM 634 C C . SER A 1 67 ? 26.204 -9.354 8.511 1.00 13.53 67 SER A C 1
ATOM 635 O O . SER A 1 67 ? 26.830 -10.367 8.179 1.00 12.57 67 SER A O 1
ATOM 640 N N . LEU A 1 68 ? 24.917 -9.176 8.226 1.00 12.91 68 LEU A N 1
ATOM 641 C CA . LEU A 1 68 ? 24.130 -10.171 7.515 1.00 13.61 68 LEU A CA 1
ATOM 642 C C . LEU A 1 68 ? 24.098 -9.896 6.011 1.00 14.02 68 LEU A C 1
ATOM 643 O O . LEU A 1 68 ? 23.411 -10.574 5.259 1.00 17.02 68 LEU A O 1
ATOM 649 N N . ASN A 1 69 ? 24.861 -8.903 5.582 1.00 15.55 69 ASN A N 1
ATOM 650 C CA . ASN A 1 69 ? 24.938 -8.495 4.187 1.00 16.55 69 ASN A CA 1
ATOM 651 C C . ASN A 1 69 ? 23.631 -7.907 3.682 1.00 15.07 69 ASN A C 1
ATOM 652 O O . ASN A 1 69 ? 23.217 -8.147 2.548 1.00 14.48 69 ASN A O 1
ATOM 660 N N . ASN A 1 70 ? 23.008 -7.092 4.522 1.00 14.04 70 ASN A N 1
ATOM 661 C CA . ASN A 1 70 ? 21.748 -6.440 4.198 1.00 11.49 70 ASN A CA 1
ATOM 662 C C . ASN A 1 70 ? 21.915 -4.940 4.387 1.00 11.75 70 ASN A C 1
ATOM 663 O O . ASN A 1 70 ? 22.875 -4.478 5.009 1.00 12.44 70 ASN A O 1
ATOM 671 N N . ASN A 1 71 ? 20.983 -4.176 3.836 1.00 11.78 71 ASN A N 1
ATOM 672 C CA . ASN A 1 71 ? 20.998 -2.731 4.007 1.00 13.75 71 ASN A CA 1
ATOM 673 C C . ASN A 1 71 ? 20.052 -2.444 5.160 1.00 12.25 71 ASN A C 1
ATOM 674 O O . ASN A 1 71 ? 19.437 -3.370 5.688 1.00 12.34 71 ASN A O 1
ATOM 682 N N . MET A 1 72 ? 19.931 -1.179 5.546 1.00 12.70 72 MET A N 1
ATOM 683 C CA . MET A 1 72 ? 19.046 -0.774 6.642 1.00 13.65 72 MET A CA 1
ATOM 684 C C . MET A 1 72 ? 18.262 0.467 6.250 1.00 13.95 72 MET A C 1
ATOM 685 O O . MET A 1 72 ? 18.811 1.367 5.608 1.00 14.78 72 MET A O 1
ATOM 691 N N . SER A 1 73 ? 16.976 0.488 6.589 1.00 12.35 73 SER A N 1
ATOM 692 C CA . SER A 1 73 ? 16.119 1.640 6.333 1.00 12.70 73 SER A CA 1
ATOM 693 C C . SER A 1 73 ? 15.535 2.061 7.660 1.00 11.99 73 SER A C 1
ATOM 694 O O . SER A 1 73 ? 15.202 1.210 8.489 1.00 11.39 73 SER A O 1
ATOM 699 N N . CYS A 1 74 ? 15.453 3.361 7.896 1.00 11.67 74 CYS A N 1
ATOM 700 C CA . CYS A 1 74 ? 14.858 3.848 9.129 1.00 12.65 74 CYS A CA 1
ATOM 701 C C . CYS A 1 74 ? 13.905 4.982 8.823 1.00 14.66 74 CYS A C 1
ATOM 702 O O . CYS A 1 74 ? 14.055 5.668 7.811 1.00 16.37 74 CYS A O 1
ATOM 706 N N . ARG A 1 75 ? 12.935 5.173 9.714 1.00 17.14 75 ARG A N 1
ATOM 707 C CA . ARG A 1 75 ? 11.959 6.260 9.633 1.00 18.57 75 ARG A CA 1
ATOM 708 C C . ARG A 1 75 ? 12.117 7.039 10.936 1.00 17.00 75 ARG A C 1
ATOM 709 O O . ARG A 1 75 ? 12.197 6.442 12.010 1.00 14.03 75 ARG A O 1
ATOM 723 N N . SER A 1 76 ? 12.222 8.356 10.847 1.00 16.20 76 SER A N 1
ATOM 724 C CA . SER A 1 76 ? 12.306 9.166 12.048 1.00 18.00 76 SER A CA 1
ATOM 725 C C . SER A 1 76 ? 10.861 9.377 12.491 1.00 19.44 76 SER A C 1
ATOM 726 O O . SER A 1 76 ? 10.012 9.744 11.680 1.00 19.05 76 SER A O 1
ATOM 731 N N . LEU A 1 77 ? 10.562 9.107 13.756 1.00 20.00 77 LEU A N 1
ATOM 732 C CA . LEU A 1 77 ? 9.201 9.278 14.252 1.00 23.29 77 LEU A CA 1
ATOM 733 C C . LEU A 1 77 ? 9.066 10.696 14.799 1.00 28.55 77 LEU A C 1
ATOM 734 O O . LEU A 1 77 ? 9.028 10.930 16.005 1.00 28.66 77 LEU A O 1
ATOM 740 N N . SER A 1 78 ? 9.002 11.637 13.866 1.00 34.97 78 SER A N 1
ATOM 741 C CA . SER A 1 78 ? 8.917 13.064 14.155 1.00 38.70 78 SER A CA 1
ATOM 742 C C . SER A 1 78 ? 7.535 13.672 14.416 1.00 41.82 78 SER A C 1
ATOM 743 O O . SER A 1 78 ? 6.558 13.418 13.682 1.00 41.70 78 SER A O 1
ATOM 748 N N . LYS A 1 79 ? 7.478 14.492 15.464 1.00 43.48 79 LYS A N 1
ATOM 749 C CA . LYS A 1 79 ? 6.269 15.212 15.824 1.00 45.54 79 LYS A CA 1
ATOM 750 C C . LYS A 1 79 ? 6.458 16.633 15.237 1.00 44.71 79 LYS A C 1
ATOM 751 O O . LYS A 1 79 ? 6.893 16.727 14.077 1.00 42.95 79 LYS A O 1
#

Solvent-accessible surface area: 4797 Å² total; per-residue (Å²): 80,45,77,103,0,40,45,128,19,104,63,11,116,48,22,0,22,0,10,22,94,91,98,48,88,91,52,93,179,16,0,31,50,6,3,23,154,126,25,92,103,9,68,52,33,60,234,44,3,7,0,15,0,6,58,75,18,86,125,89,0,122,69,38,0,49,90,85,106,20,71,47,42,45,117,67,70,96,262